Protein AF-A0A8S3TNC5-F1 (afdb_monomer_lite)

Secondary structure (DSSP, 8-state):
-----HHHHHHHHHHHHHTT-SS-HHHHHHHHHHHTT-HHHHHTT--TT--HHHHHHHHHHHHHHHHHHHHHHHHHT-GGGHHHHHH--SSS--HHHHSS--HHHHHHHHHHHTT-S-SHHHHHHHTT--GGG-B-SSSTTS-SB--HHHHH-

pLDDT: mean 89.52, std 7.98, range [40.09, 96.81]

Structure (mmCIF, N/CA/C/O backbone):
data_AF-A0A8S3TNC5-F1
#
_entry.id   AF-A0A8S3TNC5-F1
#
loop_
_atom_site.group_PDB
_atom_site.id
_atom_site.type_symbol
_atom_site.label_atom_id
_atom_site.label_alt_id
_atom_site.label_comp_id
_atom_site.label_asym_id
_atom_site.label_entity_id
_atom_site.label_seq_id
_atom_site.pdbx_PDB_ins_code
_atom_site.Cartn_x
_atom_site.Cartn_y
_atom_site.Cartn_z
_atom_site.occupancy
_atom_site.B_iso_or_equiv
_atom_site.auth_seq_id
_atom_site.auth_comp_id
_atom_site.auth_asym_id
_atom_site.auth_atom_id
_atom_site.pdbx_PDB_model_num
ATOM 1 N N . MET A 1 1 ? -32.247 2.775 41.473 1.00 40.09 1 MET A N 1
ATOM 2 C CA . MET A 1 1 ? -31.852 2.310 40.122 1.00 40.09 1 MET A CA 1
ATOM 3 C C . MET A 1 1 ? -30.661 3.139 39.664 1.00 40.09 1 MET A C 1
ATOM 5 O O . MET A 1 1 ? -30.829 4.325 39.411 1.00 40.09 1 MET A O 1
ATOM 9 N N . HIS A 1 2 ? -29.451 2.575 39.639 1.00 49.94 2 HIS A N 1
ATOM 10 C CA . HIS A 1 2 ? -28.286 3.307 39.138 1.00 49.94 2 HIS A CA 1
ATOM 11 C C . HIS A 1 2 ? -28.411 3.464 37.625 1.00 49.94 2 HIS A C 1
ATOM 13 O O . HIS A 1 2 ? -28.318 2.495 36.876 1.00 49.94 2 HIS A O 1
ATOM 19 N N . VAL A 1 3 ? -28.653 4.692 37.177 1.00 60.94 3 VAL A N 1
ATOM 20 C CA . VAL A 1 3 ? -28.715 4.996 35.753 1.00 60.94 3 VAL A CA 1
ATOM 21 C C . VAL A 1 3 ? -27.300 4.839 35.187 1.00 60.94 3 VAL A C 1
ATOM 23 O O . VAL A 1 3 ? -26.388 5.556 35.594 1.00 60.94 3 VAL A O 1
ATOM 26 N N . GLY A 1 4 ? -27.096 3.870 34.287 1.00 72.44 4 GLY A N 1
ATOM 27 C CA . GLY A 1 4 ? -25.779 3.573 33.711 1.00 72.44 4 GLY A CA 1
ATOM 28 C C . GLY A 1 4 ? -25.126 4.805 33.074 1.00 72.44 4 GLY A C 1
ATOM 29 O O . GLY A 1 4 ? -25.812 5.756 32.693 1.00 72.44 4 GLY A O 1
ATOM 30 N N . ARG A 1 5 ? -23.796 4.824 32.947 1.00 85.56 5 ARG A N 1
ATOM 31 C CA . ARG A 1 5 ? -23.083 5.953 32.320 1.00 85.56 5 ARG A CA 1
ATOM 32 C C . ARG A 1 5 ? -23.583 6.184 30.888 1.00 85.56 5 ARG A C 1
ATOM 34 O O . ARG A 1 5 ? -23.906 5.225 30.188 1.00 85.56 5 ARG A O 1
ATOM 41 N N . ILE A 1 6 ? -23.615 7.445 30.453 1.00 87.88 6 ILE A N 1
ATOM 42 C CA . ILE A 1 6 ? -24.093 7.849 29.117 1.00 87.88 6 ILE A CA 1
ATOM 43 C C . ILE A 1 6 ? -23.457 7.018 27.982 1.00 87.88 6 ILE A C 1
ATOM 45 O O . ILE A 1 6 ? -24.218 6.517 27.158 1.00 87.88 6 ILE A O 1
ATOM 49 N N . PRO A 1 7 ? -22.130 6.758 27.959 1.00 84.50 7 PRO A N 1
ATOM 50 C CA . PRO A 1 7 ? -21.521 5.958 26.893 1.00 84.50 7 PRO A CA 1
ATOM 51 C C . PRO A 1 7 ? -22.094 4.543 26.773 1.00 84.50 7 PRO A C 1
ATOM 53 O O . PRO A 1 7 ? -22.317 4.067 25.667 1.00 84.50 7 PRO A O 1
ATOM 56 N N . ASN A 1 8 ? -22.399 3.888 27.900 1.00 83.56 8 ASN A N 1
ATOM 57 C CA . ASN A 1 8 ? -22.997 2.554 27.872 1.00 83.56 8 ASN A CA 1
ATOM 58 C C . ASN A 1 8 ? -24.427 2.605 27.314 1.00 83.56 8 ASN A C 1
ATOM 60 O O . ASN A 1 8 ? -24.821 1.744 26.542 1.00 83.56 8 ASN A O 1
ATOM 64 N N . ARG A 1 9 ? -25.203 3.647 27.640 1.00 88.44 9 ARG A N 1
ATOM 65 C CA . ARG A 1 9 ? -26.552 3.814 27.073 1.00 88.44 9 ARG A CA 1
ATOM 66 C C . ARG A 1 9 ? -26.519 4.038 25.566 1.00 88.44 9 ARG A C 1
ATOM 68 O O . ARG A 1 9 ? -27.331 3.449 24.867 1.00 88.44 9 ARG A O 1
ATOM 75 N N . ILE A 1 10 ? -25.577 4.849 25.082 1.00 90.31 10 ILE A N 1
ATOM 76 C CA . ILE A 1 10 ? -25.382 5.075 23.644 1.00 90.31 10 ILE A CA 1
ATOM 77 C C . ILE A 1 10 ? -24.990 3.765 22.953 1.00 90.31 10 ILE A C 1
ATOM 79 O O . ILE A 1 10 ? -25.580 3.434 21.933 1.00 90.31 10 ILE A O 1
ATOM 83 N N . PHE A 1 11 ? -24.065 2.992 23.534 1.00 88.06 11 PHE A N 1
ATOM 84 C CA . PHE A 1 11 ? -23.671 1.683 23.005 1.00 88.06 11 PHE A CA 1
ATOM 85 C C . PHE A 1 11 ? -24.863 0.720 22.895 1.00 88.06 11 PHE A C 1
ATOM 87 O O . PHE A 1 11 ? -25.075 0.124 21.844 1.00 88.06 11 PHE A O 1
ATOM 94 N N . GLN A 1 12 ? -25.671 0.598 23.954 1.00 89.31 12 GLN A N 1
ATOM 95 C CA . GLN A 1 12 ? -26.851 -0.275 23.945 1.00 89.31 12 GLN A CA 1
ATOM 96 C C . GLN A 1 12 ? -27.922 0.211 22.958 1.00 89.31 12 GLN A C 1
ATOM 98 O O . GLN A 1 12 ? -28.535 -0.598 22.273 1.00 89.31 12 GLN A O 1
ATOM 103 N N . TRP A 1 13 ? -28.133 1.525 22.851 1.00 92.25 13 TRP A N 1
ATOM 104 C CA . TRP A 1 13 ? -29.059 2.103 21.876 1.00 92.25 13 TRP A CA 1
ATOM 105 C C . TRP A 1 13 ? -28.612 1.861 20.428 1.00 92.25 13 TRP A C 1
ATOM 107 O O . TRP A 1 13 ? -29.420 1.475 19.591 1.00 92.25 13 TRP A O 1
ATOM 117 N N . ASP A 1 14 ? -27.327 2.026 20.121 1.00 93.56 14 ASP A N 1
ATOM 118 C CA . ASP A 1 14 ? -26.821 1.758 18.772 1.00 93.56 14 ASP A CA 1
ATOM 119 C C . ASP A 1 14 ? -26.811 0.250 18.445 1.00 93.56 14 ASP A C 1
ATOM 121 O O . ASP A 1 14 ? -27.045 -0.150 17.302 1.00 93.56 14 ASP A O 1
ATOM 125 N N . SER A 1 15 ? -26.646 -0.602 19.466 1.00 92.06 15 SER A N 1
ATOM 126 C CA . SER A 1 15 ? -26.842 -2.052 19.361 1.00 92.06 15 SER A CA 1
ATOM 127 C C . SER A 1 15 ? -28.271 -2.406 18.940 1.00 92.06 15 SER A C 1
ATOM 129 O O . SER A 1 15 ? -28.450 -3.175 17.998 1.00 92.06 15 SER A O 1
ATOM 131 N N . THR A 1 16 ? -29.305 -1.805 19.540 1.00 93.69 16 THR A N 1
ATOM 132 C CA . THR A 1 16 ? -30.694 -2.079 19.118 1.00 93.69 16 THR A CA 1
ATOM 133 C C . THR A 1 16 ? -30.9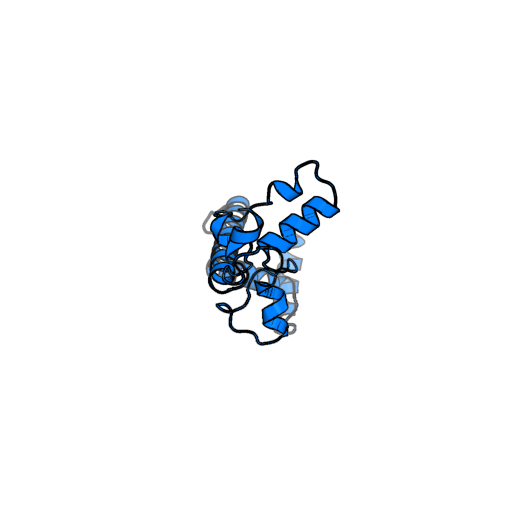93 -1.537 17.719 1.00 93.69 16 THR A C 1
ATOM 135 O O . THR A 1 16 ? -31.713 -2.168 16.948 1.00 93.69 16 THR A O 1
ATOM 138 N N . LEU A 1 17 ? -30.387 -0.411 17.321 1.00 93.94 17 LEU A N 1
ATOM 139 C CA . LEU A 1 17 ? -30.475 0.084 15.941 1.00 93.94 17 LEU A CA 1
ATOM 140 C C . LEU A 1 17 ? -29.862 -0.888 14.923 1.00 93.94 17 LEU A C 1
ATOM 142 O O . LEU A 1 17 ? -30.327 -0.951 13.780 1.00 93.94 17 LEU A O 1
ATO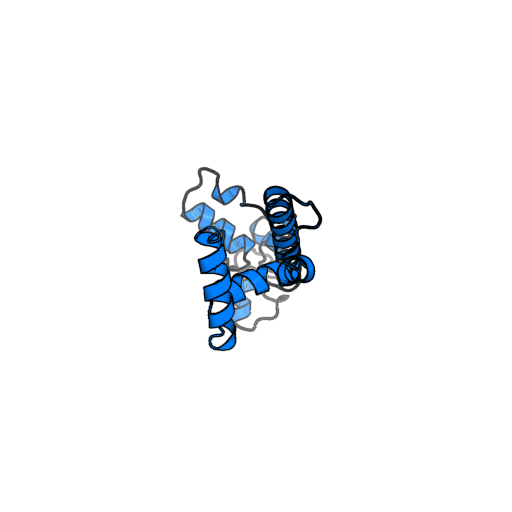M 146 N N . SER A 1 18 ? -28.842 -1.647 15.330 1.00 92.69 18 SER A N 1
ATOM 147 C CA . SER A 1 18 ? -28.116 -2.586 14.470 1.00 92.69 18 SER A CA 1
ATOM 148 C C . SER A 1 18 ? -28.976 -3.750 13.957 1.00 92.69 18 SER A C 1
ATOM 150 O O . SER A 1 18 ? -28.682 -4.302 12.896 1.00 92.69 18 SER A O 1
ATOM 152 N N . GLU A 1 19 ? -30.079 -4.070 14.647 1.00 92.25 19 GLU A N 1
ATOM 153 C CA . GLU A 1 19 ? -31.063 -5.077 14.222 1.00 92.25 19 GLU A CA 1
ATOM 154 C C . GLU A 1 19 ? -31.815 -4.645 12.956 1.00 92.25 19 GLU A C 1
ATOM 156 O O . GLU A 1 19 ? -32.181 -5.469 12.117 1.00 92.25 19 GLU A O 1
ATOM 161 N N . LYS A 1 20 ? -32.027 -3.332 12.798 1.00 93.75 20 LYS A N 1
ATOM 162 C CA . LYS A 1 20 ? -32.756 -2.745 11.668 1.00 93.75 20 LYS A CA 1
ATOM 163 C C . LYS A 1 20 ? -31.826 -2.221 10.577 1.00 93.75 20 LYS A C 1
ATOM 165 O O . LYS A 1 20 ? -32.178 -2.256 9.397 1.00 93.75 20 LYS A O 1
ATOM 170 N N . TYR A 1 21 ? -30.651 -1.720 10.951 1.00 94.38 21 TYR A N 1
ATOM 171 C CA . TYR A 1 21 ? -29.726 -1.061 10.035 1.00 94.38 21 TYR A CA 1
ATOM 172 C C . TYR A 1 21 ? -28.365 -1.754 10.021 1.00 94.38 21 TYR A C 1
ATOM 174 O O . TYR A 1 21 ? -27.712 -1.921 11.043 1.00 94.38 21 TYR A O 1
ATOM 182 N N . LYS A 1 22 ? -27.876 -2.086 8.821 1.00 88.62 22 LYS A N 1
ATOM 183 C CA . LYS A 1 22 ? -26.546 -2.701 8.660 1.00 88.62 22 LYS A CA 1
ATOM 184 C C . LYS A 1 22 ? -25.395 -1.735 8.953 1.00 88.62 22 LYS A C 1
ATOM 186 O O . LYS A 1 22 ? -24.351 -2.161 9.429 1.00 88.62 22 LYS A O 1
ATOM 191 N N . LYS A 1 23 ? -25.572 -0.447 8.645 1.00 92.44 23 LYS A N 1
ATOM 192 C CA . LYS A 1 23 ? -24.559 0.597 8.853 1.00 92.44 23 LYS A CA 1
ATOM 193 C C . LYS A 1 23 ? -24.812 1.301 10.182 1.00 92.44 23 LYS A C 1
ATOM 195 O O . LYS A 1 23 ? -25.467 2.338 10.210 1.00 92.44 23 LYS A O 1
ATOM 200 N N . THR A 1 24 ? -24.325 0.705 11.261 1.00 94.62 24 THR A N 1
ATOM 201 C CA . THR A 1 24 ? -24.309 1.305 12.600 1.00 94.62 24 THR A CA 1
ATOM 202 C C . THR A 1 24 ? -22.905 1.216 13.169 1.00 94.62 24 THR A C 1
ATOM 204 O O . THR A 1 24 ? -22.110 0.371 12.746 1.00 94.62 24 THR A O 1
ATOM 207 N N . TRP A 1 25 ? -22.604 2.068 14.143 1.00 92.75 25 TRP A N 1
ATOM 208 C CA . TRP A 1 25 ? -21.303 2.053 14.799 1.00 92.75 25 TRP A CA 1
ATOM 209 C C . TRP A 1 25 ? -21.063 0.727 15.542 1.00 92.75 25 TRP A C 1
ATOM 211 O O . TRP A 1 25 ? -19.961 0.185 15.511 1.00 92.75 25 TRP A O 1
ATOM 221 N N . TYR A 1 26 ? -22.108 0.138 16.123 1.00 92.44 26 TYR A N 1
ATOM 222 C CA . TYR A 1 26 ? -22.092 -1.172 16.760 1.00 92.44 26 TYR A CA 1
ATOM 223 C C . TYR A 1 26 ? -21.708 -2.276 15.771 1.00 92.44 26 TYR A C 1
ATOM 225 O O . TYR A 1 26 ? -20.824 -3.076 16.070 1.00 92.44 26 TYR A O 1
ATOM 233 N N . ASN A 1 27 ? -22.314 -2.306 14.578 1.00 93.00 27 ASN A N 1
ATOM 234 C CA . ASN A 1 27 ? -21.976 -3.294 13.549 1.00 93.00 27 ASN A CA 1
ATOM 235 C C . ASN A 1 27 ? -20.551 -3.099 13.012 1.00 93.00 27 ASN A C 1
ATOM 237 O O . ASN A 1 27 ? -19.851 -4.081 12.753 1.00 93.00 27 ASN A O 1
ATOM 241 N N . GLU A 1 28 ? -20.089 -1.853 12.881 1.00 92.88 28 GLU A N 1
ATOM 242 C CA . GLU A 1 28 ? -18.701 -1.556 12.517 1.00 92.88 28 GLU A CA 1
ATOM 243 C C . GLU A 1 28 ? -17.720 -2.062 13.580 1.00 92.88 28 GLU A C 1
ATOM 245 O O . GLU A 1 28 ? -16.763 -2.766 13.248 1.00 92.88 28 GLU A O 1
ATOM 250 N N . LEU A 1 29 ? -17.987 -1.777 14.856 1.00 90.31 29 LEU A N 1
ATOM 251 C CA . LEU A 1 29 ? -17.170 -2.238 15.974 1.00 90.31 29 LEU A CA 1
ATOM 252 C C . LEU A 1 29 ? -17.178 -3.767 16.092 1.00 90.31 29 LEU A C 1
ATOM 254 O O . LEU A 1 29 ? -16.117 -4.368 16.256 1.00 90.31 29 LEU A O 1
ATOM 258 N N . LYS A 1 30 ? -18.343 -4.407 15.941 1.00 92.00 30 LYS A N 1
ATOM 259 C CA . LYS A 1 30 ? -18.488 -5.869 15.933 1.00 92.00 30 LYS A CA 1
ATOM 260 C C . LYS A 1 30 ? -17.643 -6.508 14.831 1.00 92.00 30 LYS A C 1
ATOM 262 O O . LYS A 1 30 ? -16.918 -7.457 15.103 1.00 92.00 30 LYS A O 1
ATOM 267 N N . SER A 1 31 ? -17.661 -5.941 13.624 1.00 92.69 31 SER 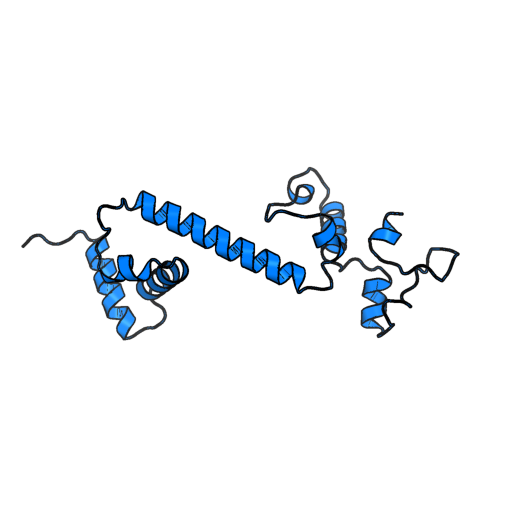A N 1
ATOM 268 C CA . SER A 1 31 ? -16.821 -6.373 12.495 1.00 92.69 31 SER A CA 1
ATOM 269 C C . SER A 1 31 ? -15.323 -6.215 12.782 1.00 92.69 31 SER A C 1
ATOM 271 O O . SER A 1 31 ? -14.529 -7.080 12.415 1.00 92.69 31 SER A O 1
ATOM 273 N N . VAL A 1 32 ? -14.903 -5.141 13.462 1.00 91.62 32 VAL A N 1
ATOM 274 C CA . VAL A 1 32 ? -13.503 -4.991 13.898 1.00 91.62 32 VAL A CA 1
ATOM 275 C C . VAL A 1 32 ? -13.132 -6.073 14.914 1.00 91.62 32 VAL A C 1
ATOM 277 O O . VAL A 1 32 ? -12.103 -6.722 14.747 1.00 91.62 32 VAL A O 1
ATOM 280 N N . MET A 1 33 ? -13.972 -6.314 15.922 1.00 91.50 33 MET A N 1
ATOM 281 C CA . MET A 1 33 ? -13.726 -7.350 16.933 1.00 91.50 33 MET A CA 1
ATOM 282 C C . MET A 1 33 ? -13.691 -8.753 16.325 1.00 91.50 33 MET A C 1
ATOM 284 O O . MET A 1 33 ? -12.821 -9.545 16.673 1.00 91.50 33 MET A O 1
ATOM 288 N N . GLU A 1 34 ? -14.573 -9.049 15.373 1.00 93.44 34 GLU A N 1
ATOM 289 C CA . GLU A 1 34 ? -14.571 -10.298 14.609 1.00 93.44 34 GLU A CA 1
ATOM 290 C C . GLU A 1 34 ? -13.273 -10.470 13.811 1.00 93.44 34 GLU A C 1
ATOM 292 O O . GLU A 1 34 ? -12.625 -11.513 13.895 1.00 93.44 34 GLU A O 1
ATOM 297 N N . LYS A 1 35 ? -12.810 -9.418 13.122 1.00 91.94 35 LYS A N 1
ATOM 298 C CA . LYS A 1 35 ? -11.505 -9.422 12.440 1.00 91.94 35 LYS A CA 1
ATOM 299 C C . LYS A 1 35 ? -10.334 -9.620 13.396 1.00 91.94 35 LYS A C 1
ATOM 301 O O . LYS A 1 35 ? -9.294 -10.093 12.949 1.00 91.94 35 LYS A O 1
ATOM 306 N N . CYS A 1 36 ? -10.480 -9.285 14.670 1.00 93.12 36 CYS A N 1
ATOM 307 C CA . CYS A 1 36 ? -9.473 -9.515 15.700 1.00 93.12 36 CYS A CA 1
ATOM 308 C C . CYS A 1 36 ? -9.660 -10.842 16.452 1.00 93.12 36 CYS A C 1
ATOM 310 O O . CYS A 1 36 ? -8.927 -11.072 17.400 1.00 93.12 36 CYS A O 1
ATOM 312 N N . GLU A 1 37 ? -10.617 -11.701 16.080 1.00 91.12 37 GLU A N 1
ATOM 313 C CA . GLU A 1 37 ? -10.932 -12.939 16.825 1.00 91.12 37 GLU A CA 1
ATOM 314 C C . GLU A 1 37 ? -11.370 -12.671 18.284 1.00 91.12 37 GLU A C 1
ATOM 316 O O . GLU A 1 37 ? -11.261 -13.518 19.164 1.00 91.12 37 GLU A O 1
ATOM 321 N N . LEU A 1 38 ? -11.921 -11.478 18.541 1.00 90.69 38 LEU A N 1
ATOM 322 C CA . LEU A 1 38 ? -12.399 -11.009 19.849 1.00 90.69 38 LEU A CA 1
ATOM 323 C C . LEU A 1 38 ? -13.930 -10.944 19.930 1.00 90.69 38 LEU A C 1
ATOM 325 O O . LEU A 1 38 ? -14.478 -10.304 20.830 1.00 90.69 38 LEU A O 1
ATOM 329 N N . LEU A 1 39 ? -14.638 -11.589 18.999 1.00 90.44 39 LEU A N 1
ATOM 330 C CA . LEU A 1 39 ? -16.101 -11.542 18.942 1.00 90.44 39 LEU A CA 1
ATOM 331 C C . LEU A 1 39 ? -16.750 -12.105 20.217 1.00 90.44 39 LEU A C 1
ATOM 333 O O . LEU A 1 39 ? -17.726 -11.542 20.703 1.00 90.44 39 LEU A O 1
ATOM 337 N N . GLU A 1 40 ? -16.173 -13.156 20.801 1.00 88.25 40 GLU A N 1
ATOM 338 C CA . GLU A 1 40 ? -16.648 -13.733 22.065 1.00 88.25 40 GLU A CA 1
ATOM 339 C C . GLU A 1 40 ? -16.542 -12.744 23.232 1.00 88.25 40 GLU A C 1
ATOM 341 O O . GLU A 1 40 ? -17.482 -12.591 24.012 1.00 88.25 40 GLU A O 1
ATOM 346 N N . LEU A 1 41 ? -15.430 -12.008 23.337 1.00 85.75 41 LEU A N 1
ATOM 347 C CA . LEU A 1 41 ? -15.276 -10.965 24.359 1.00 85.75 41 LEU A CA 1
ATOM 348 C C . LEU A 1 41 ? -16.279 -9.824 24.152 1.00 85.75 41 LEU A C 1
ATOM 350 O O . LEU A 1 41 ? -16.803 -9.276 25.121 1.00 85.75 41 LEU A O 1
ATOM 354 N N . PHE A 1 42 ? -16.558 -9.482 22.892 1.00 86.88 42 PHE A N 1
ATOM 355 C CA . PHE A 1 42 ? -17.527 -8.454 22.530 1.00 86.88 42 PHE A CA 1
ATOM 356 C C . PHE A 1 42 ? -18.967 -8.864 22.874 1.00 86.88 42 PHE A C 1
ATOM 358 O O . PHE A 1 42 ? -19.686 -8.094 23.506 1.00 86.88 42 PHE A O 1
ATOM 365 N N . ASN A 1 43 ? -19.380 -10.083 22.517 1.00 85.50 43 ASN A N 1
ATOM 366 C CA . ASN A 1 43 ? -20.741 -10.575 22.749 1.00 85.50 43 ASN A CA 1
ATOM 367 C C . ASN A 1 43 ? -21.041 -10.783 24.238 1.00 85.50 43 ASN A C 1
ATOM 369 O O . ASN A 1 43 ? -22.136 -10.465 24.698 1.00 85.50 43 ASN A O 1
ATOM 373 N N . ASN A 1 44 ? -20.066 -11.282 25.001 1.00 80.94 44 ASN A N 1
ATOM 374 C CA . ASN A 1 44 ? -20.262 -11.592 26.415 1.00 80.94 44 ASN A CA 1
ATOM 375 C C . ASN A 1 44 ? -20.237 -10.347 27.319 1.00 80.94 44 ASN A C 1
ATOM 377 O O . ASN A 1 44 ? -20.464 -10.474 28.521 1.00 80.94 44 ASN A O 1
ATOM 381 N N . ASN A 1 45 ? -19.965 -9.148 26.772 1.00 70.50 45 ASN A N 1
ATOM 382 C CA . ASN A 1 45 ? -19.812 -7.887 27.520 1.00 70.50 45 ASN A CA 1
ATOM 383 C C . ASN A 1 45 ? -18.910 -8.025 28.764 1.00 70.50 45 ASN A C 1
ATOM 385 O O . ASN A 1 45 ? -19.053 -7.298 29.751 1.00 70.50 45 ASN A O 1
ATOM 389 N N . TYR A 1 46 ? -17.979 -8.975 28.724 1.00 67.19 46 TYR A N 1
ATOM 390 C CA . TYR A 1 46 ? -17.186 -9.387 29.864 1.00 67.19 46 TYR A CA 1
ATOM 391 C C . TYR A 1 46 ? -15.733 -9.423 29.431 1.00 67.19 46 TYR A C 1
ATOM 393 O O . TYR A 1 46 ? -15.327 -10.210 28.579 1.00 67.19 46 TYR A O 1
ATOM 401 N N . THR A 1 47 ? -14.931 -8.537 30.017 1.00 67.50 47 THR A N 1
ATOM 402 C CA . THR A 1 47 ? -13.521 -8.423 29.652 1.00 67.50 47 THR A CA 1
ATOM 403 C C . THR A 1 47 ? -12.676 -9.569 30.206 1.00 67.50 47 THR A C 1
ATOM 405 O O . THR A 1 47 ? -11.472 -9.556 29.991 1.00 67.50 47 THR A O 1
ATOM 408 N N . ASN A 1 48 ? -13.245 -10.549 30.929 1.00 69.50 48 ASN A N 1
ATOM 409 C CA . ASN A 1 48 ? -12.489 -11.601 31.628 1.00 69.50 48 ASN A CA 1
ATOM 410 C C . ASN A 1 48 ? -11.379 -11.032 32.542 1.00 69.50 48 ASN A C 1
ATOM 412 O O . ASN A 1 48 ? -10.319 -11.629 32.698 1.00 69.50 48 ASN A O 1
ATOM 416 N N . GLY A 1 49 ? -11.580 -9.836 33.111 1.00 78.00 49 GLY A N 1
ATOM 417 C CA . GLY A 1 49 ? -10.557 -9.141 33.906 1.00 78.00 49 GLY A CA 1
ATOM 418 C C . GLY A 1 49 ? -9.473 -8.431 33.081 1.00 78.00 49 GLY A C 1
ATOM 419 O O . GLY A 1 49 ? -8.587 -7.795 33.650 1.00 78.00 49 GLY A O 1
ATOM 420 N N . LEU A 1 50 ? -9.549 -8.469 31.748 1.00 82.94 50 LEU A N 1
ATOM 421 C CA . LEU A 1 50 ? -8.659 -7.721 30.865 1.00 82.94 50 LEU A CA 1
ATOM 422 C C . LEU A 1 50 ? -8.993 -6.229 30.909 1.00 82.94 50 LEU A C 1
ATOM 424 O O . LEU A 1 50 ? -10.155 -5.812 30.949 1.00 82.94 50 LEU A O 1
ATOM 428 N N . SER A 1 51 ? -7.950 -5.403 30.865 1.00 87.69 51 SER A N 1
ATOM 429 C CA . SER A 1 51 ? -8.125 -3.958 30.752 1.00 87.69 51 SER A CA 1
ATOM 430 C C . SER A 1 51 ? -8.522 -3.564 29.327 1.00 87.69 51 SER A C 1
ATOM 432 O O . SER A 1 51 ? -8.074 -4.163 28.349 1.00 87.69 51 SER A O 1
ATOM 434 N N . VAL A 1 52 ? -9.293 -2.482 29.194 1.00 84.38 52 VAL A N 1
ATOM 435 C CA . VAL A 1 52 ? -9.624 -1.890 27.884 1.00 84.38 52 VAL A CA 1
ATOM 436 C C . VAL A 1 52 ? -8.355 -1.554 27.091 1.00 84.38 52 VAL A C 1
ATOM 438 O O . VAL A 1 52 ? -8.305 -1.771 25.884 1.00 84.38 52 VAL A O 1
ATOM 441 N N . LYS A 1 53 ? -7.300 -1.090 27.776 1.00 90.75 53 LYS A N 1
ATOM 442 C CA . LYS A 1 53 ? -5.995 -0.803 27.164 1.00 90.75 53 LYS A CA 1
ATOM 443 C C . LYS A 1 53 ? -5.357 -2.056 26.559 1.00 90.75 53 LYS A C 1
ATOM 445 O O . LYS A 1 53 ? -4.814 -1.988 25.464 1.00 90.75 53 LYS A O 1
ATOM 450 N N . PHE A 1 54 ? -5.435 -3.190 27.255 1.00 90.44 54 PHE A N 1
ATOM 451 C CA . PHE A 1 54 ? -4.929 -4.460 26.739 1.00 90.44 54 PHE A CA 1
ATOM 452 C C . PHE A 1 54 ? -5.687 -4.885 25.479 1.00 90.44 54 PHE A C 1
ATOM 454 O O . PHE A 1 54 ? -5.059 -5.180 24.468 1.00 90.44 54 PHE A O 1
ATOM 461 N N . ILE A 1 55 ? -7.023 -4.842 25.515 1.00 89.12 55 ILE A N 1
ATOM 462 C CA . ILE A 1 55 ? -7.874 -5.200 24.370 1.00 89.12 55 ILE A CA 1
ATOM 463 C C . ILE A 1 55 ? -7.561 -4.308 23.163 1.00 89.12 55 ILE A C 1
ATOM 465 O O . ILE A 1 55 ? -7.418 -4.813 22.051 1.00 89.12 55 ILE A O 1
ATOM 469 N N . ALA A 1 56 ? -7.402 -2.999 23.378 1.00 90.31 56 ALA A N 1
ATOM 470 C CA . ALA A 1 56 ? -7.054 -2.053 22.322 1.00 90.31 56 ALA A CA 1
ATOM 471 C C . ALA A 1 56 ? -5.681 -2.359 21.699 1.00 90.31 56 ALA A C 1
ATOM 473 O O . ALA A 1 56 ? -5.584 -2.496 20.482 1.00 90.31 56 ALA A O 1
ATOM 474 N N . ASN A 1 57 ? -4.645 -2.543 22.524 1.00 94.12 57 ASN A N 1
ATOM 475 C CA . ASN A 1 57 ? -3.295 -2.857 22.049 1.00 94.12 57 ASN A CA 1
ATOM 476 C C . ASN A 1 57 ? -3.241 -4.200 21.305 1.00 94.12 57 ASN A C 1
ATOM 478 O O . ASN A 1 57 ? -2.578 -4.320 20.278 1.00 94.12 57 ASN A O 1
ATOM 482 N N . TYR A 1 58 ? -3.941 -5.214 21.818 1.00 92.69 58 TYR A N 1
ATOM 483 C CA . TYR A 1 58 ? -4.002 -6.529 21.189 1.00 92.69 58 TYR A CA 1
ATOM 484 C C . TYR A 1 58 ? -4.746 -6.479 19.848 1.00 92.69 58 TYR A C 1
ATOM 486 O O . TYR A 1 58 ? -4.271 -7.028 18.856 1.00 92.69 58 TYR A O 1
ATOM 494 N N . SER A 1 59 ? -5.860 -5.742 19.788 1.00 92.69 59 SER A N 1
ATOM 495 C CA . SER A 1 59 ? -6.588 -5.496 18.537 1.00 92.69 59 SER A CA 1
ATOM 496 C C . SER A 1 59 ? -5.704 -4.795 17.507 1.00 92.69 59 SER A C 1
ATOM 498 O O . SER A 1 59 ? -5.668 -5.197 16.347 1.00 92.69 59 SER A O 1
ATOM 500 N N . GLU A 1 60 ? -4.956 -3.771 17.922 1.00 93.88 60 GLU A N 1
ATOM 501 C CA . GLU A 1 60 ? -4.024 -3.064 17.044 1.00 93.88 60 GLU A CA 1
ATOM 502 C C . GLU A 1 60 ? -2.946 -4.003 16.485 1.00 93.88 60 GLU A C 1
ATOM 504 O O . GLU A 1 60 ? -2.692 -3.990 15.279 1.00 93.88 60 GLU A O 1
ATOM 509 N N . LEU A 1 61 ? -2.347 -4.842 17.335 1.00 94.31 61 LEU A N 1
ATOM 510 C CA . LEU A 1 61 ? -1.345 -5.827 16.926 1.00 94.31 61 LEU A CA 1
ATOM 511 C C . LEU A 1 61 ? -1.894 -6.773 15.848 1.00 94.31 61 LEU A C 1
ATOM 513 O O . LEU A 1 61 ? -1.275 -6.927 14.794 1.00 94.31 61 LEU A O 1
ATOM 517 N N . LEU A 1 62 ? -3.069 -7.365 16.083 1.00 95.06 62 LEU A N 1
ATOM 518 C CA . LEU A 1 62 ? -3.686 -8.307 15.148 1.00 95.06 62 LEU A CA 1
ATOM 519 C C . LEU A 1 62 ? -4.079 -7.646 13.828 1.00 95.06 62 LEU A C 1
ATOM 521 O O . LEU A 1 62 ? -3.836 -8.211 12.761 1.00 95.06 62 LEU A O 1
ATOM 525 N N . LEU A 1 63 ? -4.646 -6.439 13.873 1.00 94.06 63 LEU A N 1
ATOM 526 C CA . LEU A 1 63 ? -4.974 -5.693 12.660 1.00 94.06 63 LEU A CA 1
ATOM 527 C C . LEU A 1 63 ? -3.712 -5.398 11.848 1.00 94.06 63 LEU A C 1
ATOM 529 O O . LEU A 1 63 ? -3.699 -5.642 10.641 1.00 94.06 63 LEU A O 1
ATOM 533 N N . ARG A 1 64 ? -2.634 -4.934 12.493 1.00 93.12 64 ARG A N 1
ATOM 534 C CA . ARG A 1 64 ? -1.346 -4.683 11.826 1.00 93.12 64 ARG A CA 1
ATOM 535 C C . ARG A 1 64 ? -0.793 -5.945 11.176 1.00 93.12 64 ARG A C 1
ATOM 537 O O . ARG A 1 64 ? -0.385 -5.882 10.019 1.00 93.12 64 ARG A O 1
ATOM 544 N N . GLN A 1 65 ? -0.830 -7.076 11.876 1.00 93.56 65 GLN A N 1
ATOM 545 C CA . GLN A 1 65 ? -0.373 -8.354 11.336 1.00 93.56 65 GLN A CA 1
ATOM 546 C C . GLN A 1 65 ? -1.202 -8.784 10.120 1.00 93.56 65 GLN A C 1
ATOM 548 O O . GLN A 1 65 ? -0.643 -9.033 9.056 1.00 93.56 65 GLN A O 1
ATOM 553 N N . LYS A 1 66 ? -2.537 -8.771 10.222 1.00 93.62 66 LYS A N 1
ATOM 554 C CA . LYS A 1 66 ? -3.424 -9.130 9.101 1.00 93.62 66 LYS A CA 1
ATOM 555 C C . LYS A 1 66 ? -3.219 -8.215 7.890 1.00 93.62 66 LYS A C 1
ATOM 557 O O . LYS A 1 66 ? -3.208 -8.687 6.753 1.00 93.62 66 LYS A O 1
ATOM 562 N N . HIS A 1 67 ? -3.022 -6.915 8.114 1.00 93.19 67 HIS A N 1
ATOM 563 C CA . HIS A 1 67 ? -2.688 -5.970 7.049 1.00 93.19 67 HIS A CA 1
ATOM 564 C C . HIS A 1 67 ? -1.332 -6.270 6.404 1.00 93.19 67 HIS A C 1
ATOM 566 O O . HIS A 1 67 ? -1.239 -6.257 5.176 1.00 93.19 67 HIS A O 1
ATOM 572 N N . HIS A 1 68 ? -0.310 -6.564 7.206 1.00 93.38 68 HIS A N 1
ATOM 573 C CA . HIS A 1 68 ? 1.019 -6.931 6.725 1.00 93.38 68 HIS A CA 1
ATOM 574 C C . HIS A 1 68 ? 0.981 -8.209 5.874 1.00 93.38 68 HIS A C 1
ATOM 576 O O . HIS A 1 68 ? 1.522 -8.240 4.768 1.00 93.38 68 HIS A O 1
ATOM 582 N N . ASP A 1 69 ? 0.287 -9.244 6.343 1.00 92.94 69 ASP A N 1
ATOM 583 C CA . ASP A 1 69 ? 0.179 -10.521 5.637 1.00 92.94 69 ASP A CA 1
ATOM 584 C C . ASP A 1 69 ? -0.572 -10.367 4.315 1.00 92.94 69 ASP A C 1
ATOM 586 O O . ASP A 1 69 ? -0.120 -10.854 3.274 1.00 92.94 69 ASP A O 1
ATOM 590 N N . LYS A 1 70 ? -1.673 -9.604 4.325 1.00 94.44 70 LYS A N 1
ATOM 591 C CA . LYS A 1 70 ? -2.393 -9.247 3.102 1.00 94.44 70 LYS A CA 1
ATOM 592 C C . LYS A 1 70 ? -1.498 -8.489 2.124 1.00 94.44 70 LYS A C 1
ATOM 594 O O . LYS A 1 70 ? -1.460 -8.834 0.947 1.00 94.44 70 LYS A O 1
ATOM 599 N N . TRP A 1 71 ? -0.781 -7.472 2.593 1.00 94.06 71 TRP A N 1
ATOM 600 C CA . TRP A 1 71 ? 0.130 -6.690 1.762 1.00 94.06 71 TRP A CA 1
ATOM 601 C C . TRP A 1 71 ? 1.201 -7.570 1.112 1.00 94.06 71 TRP A C 1
ATOM 603 O O . TRP A 1 71 ? 1.431 -7.479 -0.096 1.00 94.06 71 TRP A O 1
ATOM 613 N N . LYS A 1 72 ? 1.809 -8.473 1.887 1.00 92.50 72 LYS A N 1
ATOM 614 C CA . LYS A 1 72 ? 2.825 -9.405 1.393 1.00 92.50 72 LYS A CA 1
ATOM 615 C C . LYS A 1 72 ? 2.256 -10.318 0.309 1.00 92.50 72 LYS A C 1
ATOM 617 O O . LYS A 1 72 ? 2.884 -10.491 -0.735 1.00 92.50 72 LYS A O 1
ATOM 622 N N . LEU A 1 73 ? 1.053 -10.853 0.520 1.00 93.81 73 LEU A N 1
ATOM 623 C CA . LEU A 1 73 ? 0.352 -11.671 -0.468 1.00 93.81 73 LEU A CA 1
ATOM 624 C C . LEU A 1 73 ? 0.048 -10.881 -1.751 1.00 93.81 73 LEU A C 1
ATOM 626 O O . LEU A 1 73 ? 0.356 -11.347 -2.849 1.00 93.81 73 LEU A O 1
ATOM 630 N N . ASP A 1 74 ? -0.507 -9.675 -1.618 1.00 93.44 74 ASP A N 1
ATOM 631 C CA . ASP A 1 74 ? -0.865 -8.810 -2.747 1.00 93.44 74 ASP A CA 1
ATOM 632 C C . ASP A 1 74 ? 0.376 -8.470 -3.600 1.00 93.44 74 ASP A C 1
ATOM 634 O O . ASP A 1 74 ? 0.327 -8.508 -4.830 1.00 93.44 74 ASP A O 1
ATOM 638 N N . ILE A 1 75 ? 1.524 -8.216 -2.965 1.00 91.88 75 ILE A N 1
ATOM 639 C CA . ILE A 1 75 ? 2.798 -7.948 -3.648 1.00 91.88 75 ILE A CA 1
ATOM 640 C C . ILE A 1 75 ? 3.347 -9.165 -4.391 1.00 91.88 75 ILE A C 1
ATOM 642 O O . ILE A 1 75 ? 3.844 -9.038 -5.520 1.00 91.88 75 ILE A O 1
ATOM 646 N N . MET A 1 76 ? 3.301 -10.340 -3.765 1.00 90.69 76 MET A N 1
ATOM 647 C CA . MET A 1 76 ? 3.771 -11.581 -4.383 1.00 90.69 76 MET A CA 1
ATOM 648 C C . MET A 1 76 ? 2.936 -11.927 -5.617 1.00 90.69 76 MET A C 1
ATOM 650 O O . MET A 1 76 ? 3.489 -12.340 -6.636 1.00 90.69 76 MET A O 1
ATOM 654 N N . ASN A 1 77 ? 1.634 -11.647 -5.563 1.00 93.12 77 ASN A N 1
ATOM 655 C CA . ASN A 1 77 ? 0.692 -11.913 -6.645 1.00 93.12 77 ASN A CA 1
ATOM 656 C C . ASN A 1 77 ? 0.657 -10.834 -7.737 1.00 93.12 77 ASN A C 1
ATOM 658 O O . ASN A 1 77 ? -0.038 -11.015 -8.732 1.00 93.12 77 ASN A O 1
ATOM 662 N N . MET A 1 78 ? 1.396 -9.728 -7.594 1.00 91.75 78 MET A N 1
ATOM 663 C CA . MET A 1 78 ? 1.435 -8.641 -8.576 1.00 91.75 78 MET A CA 1
ATOM 664 C C . MET A 1 78 ? 2.711 -8.726 -9.438 1.00 91.75 78 MET A C 1
ATOM 666 O O . MET A 1 78 ? 3.787 -8.301 -9.000 1.00 91.75 78 MET A O 1
ATOM 670 N N . PRO A 1 79 ? 2.655 -9.203 -10.701 1.00 87.88 79 PRO A N 1
ATOM 671 C CA . PRO A 1 79 ? 3.859 -9.409 -11.517 1.00 87.88 79 PRO A CA 1
ATOM 672 C C . PRO A 1 79 ? 4.651 -8.124 -11.796 1.00 87.88 79 PRO A C 1
ATOM 674 O O . PRO A 1 79 ? 5.874 -8.159 -11.945 1.00 87.88 79 PRO A O 1
ATOM 677 N N . LYS A 1 80 ? 3.968 -6.971 -11.837 1.00 87.81 80 LYS A N 1
ATOM 678 C CA . LYS A 1 80 ? 4.593 -5.662 -12.077 1.00 87.81 80 LYS A CA 1
ATOM 679 C C . LYS A 1 80 ? 5.523 -5.210 -10.951 1.00 87.81 80 LYS A C 1
ATOM 681 O O . LYS A 1 80 ? 6.469 -4.483 -11.220 1.00 87.81 80 LYS A O 1
ATOM 686 N N . LEU A 1 81 ? 5.315 -5.688 -9.724 1.00 90.56 81 LEU A N 1
ATOM 687 C CA . LEU A 1 81 ? 6.086 -5.285 -8.543 1.00 90.56 81 LEU A CA 1
ATOM 688 C C . LEU A 1 81 ? 7.392 -6.074 -8.362 1.00 90.56 81 LEU A C 1
ATOM 690 O O . LEU A 1 81 ? 7.938 -6.115 -7.266 1.00 90.56 81 LEU A O 1
ATOM 694 N N . ARG A 1 82 ? 7.923 -6.697 -9.422 1.00 87.62 82 ARG A N 1
ATOM 695 C CA . ARG A 1 82 ? 9.191 -7.454 -9.391 1.00 87.62 82 ARG A CA 1
ATOM 696 C C . ARG A 1 82 ? 10.346 -6.656 -8.776 1.00 87.62 82 ARG A C 1
ATOM 698 O O . ARG A 1 82 ? 11.057 -7.184 -7.932 1.00 87.62 82 ARG A O 1
ATOM 705 N N . THR A 1 83 ? 10.480 -5.384 -9.147 1.00 88.81 83 THR A N 1
ATOM 706 C CA . THR A 1 83 ? 11.557 -4.509 -8.673 1.00 88.81 83 THR A CA 1
ATOM 707 C C . THR A 1 83 ? 11.312 -4.094 -7.235 1.00 88.81 83 THR A C 1
ATOM 709 O O . THR A 1 83 ? 12.217 -4.192 -6.416 1.00 88.81 83 THR A O 1
ATOM 712 N N . PHE A 1 84 ? 10.072 -3.723 -6.897 1.00 90.81 84 PHE A N 1
ATOM 713 C CA . PHE A 1 84 ? 9.681 -3.463 -5.513 1.00 90.81 84 PHE A CA 1
ATOM 714 C C . PHE A 1 84 ? 10.019 -4.649 -4.596 1.00 90.81 84 PHE A C 1
ATOM 716 O O . PHE A 1 84 ? 10.643 -4.445 -3.564 1.00 90.81 84 PHE A O 1
ATOM 723 N N . ARG A 1 85 ? 9.691 -5.886 -4.996 1.00 89.94 85 ARG A N 1
ATOM 724 C CA . ARG A 1 85 ? 9.987 -7.107 -4.223 1.00 89.94 85 ARG A CA 1
ATOM 725 C C . ARG A 1 85 ? 11.472 -7.369 -4.009 1.00 89.94 85 ARG A C 1
ATOM 727 O O . ARG A 1 85 ? 11.836 -7.961 -3.004 1.00 89.94 85 ARG A O 1
ATOM 734 N N . CYS A 1 86 ? 12.313 -7.002 -4.972 1.00 85.62 86 CYS A N 1
ATOM 735 C CA . CYS A 1 86 ? 13.758 -7.166 -4.831 1.00 85.62 86 CYS A CA 1
ATOM 736 C C . CYS A 1 86 ? 14.372 -6.133 -3.880 1.00 85.62 86 CYS A C 1
ATOM 738 O O . CYS A 1 86 ? 15.431 -6.398 -3.323 1.00 85.62 86 CYS A O 1
ATOM 740 N N . LEU A 1 87 ? 13.741 -4.966 -3.734 1.00 84.00 87 LEU A N 1
ATOM 741 C CA . LEU A 1 87 ? 14.258 -3.863 -2.928 1.00 84.00 87 LEU A CA 1
ATOM 742 C C . LEU A 1 87 ? 13.678 -3.839 -1.510 1.00 84.00 87 LEU A C 1
ATOM 744 O O . LEU A 1 87 ? 14.367 -3.409 -0.595 1.00 84.00 87 LEU A O 1
ATOM 748 N N . GLU A 1 88 ? 12.434 -4.286 -1.323 1.00 78.62 88 GLU A N 1
ATOM 749 C CA . GLU A 1 88 ? 11.714 -4.146 -0.054 1.00 78.62 88 GLU A CA 1
ATOM 750 C C . GLU A 1 88 ? 11.367 -5.471 0.585 1.00 78.62 88 GLU A C 1
ATOM 752 O O . GLU A 1 88 ? 10.790 -6.365 -0.037 1.00 78.62 88 GLU A O 1
ATOM 757 N N . THR A 1 89 ? 11.630 -5.528 1.884 1.00 71.62 89 THR A N 1
ATOM 758 C CA . THR A 1 89 ? 11.321 -6.669 2.741 1.00 71.62 89 THR A CA 1
ATOM 759 C C . THR A 1 89 ? 10.258 -6.349 3.793 1.00 71.62 89 THR A C 1
ATOM 761 O O . THR A 1 89 ? 9.594 -7.276 4.256 1.00 71.62 89 THR A O 1
ATOM 764 N N . ASN A 1 90 ? 10.034 -5.065 4.114 1.00 83.94 90 ASN A N 1
ATOM 765 C CA . ASN A 1 90 ? 9.200 -4.628 5.240 1.00 83.94 90 ASN A CA 1
ATOM 766 C C . ASN A 1 90 ? 8.056 -3.691 4.811 1.00 83.94 90 ASN A C 1
ATOM 768 O O . ASN A 1 90 ? 8.199 -2.875 3.897 1.00 83.94 90 ASN A O 1
ATOM 772 N N . PHE A 1 91 ? 6.917 -3.777 5.506 1.00 88.00 91 PHE A N 1
ATOM 773 C CA . PHE A 1 91 ? 5.775 -2.876 5.313 1.00 88.00 91 PHE A CA 1
ATOM 774 C C . PHE A 1 91 ? 5.987 -1.546 6.047 1.00 88.00 91 PHE A C 1
ATOM 776 O O . PHE A 1 91 ? 5.445 -1.315 7.128 1.00 88.00 91 PHE A O 1
ATOM 783 N N . GLU A 1 92 ? 6.795 -0.667 5.462 1.00 88.19 92 GLU A N 1
ATOM 784 C CA . GLU A 1 92 ? 7.172 0.605 6.080 1.00 88.19 92 GLU A CA 1
ATOM 785 C C . GLU A 1 92 ? 7.158 1.769 5.086 1.00 88.19 92 GLU A C 1
ATOM 787 O O . GLU A 1 92 ? 7.223 1.598 3.860 1.00 88.19 92 GLU A O 1
ATOM 792 N N . THR A 1 93 ? 7.092 2.986 5.633 1.00 89.69 93 THR A N 1
ATOM 793 C CA . THR A 1 93 ? 7.271 4.207 4.848 1.00 89.69 93 THR A CA 1
ATOM 794 C C . THR A 1 93 ? 8.662 4.212 4.233 1.00 89.69 93 THR A C 1
ATOM 796 O O . THR A 1 93 ? 9.678 4.178 4.918 1.00 89.69 93 THR A O 1
ATOM 799 N N . GLN A 1 94 ? 8.695 4.294 2.911 1.00 89.06 94 GLN A N 1
ATOM 800 C CA . GLN A 1 94 ? 9.915 4.157 2.131 1.00 89.06 94 GLN A CA 1
ATOM 801 C C . GLN A 1 94 ? 10.831 5.373 2.301 1.00 89.06 94 GLN A C 1
ATOM 803 O O . GLN A 1 94 ? 10.367 6.513 2.242 1.00 89.06 94 GLN A O 1
ATOM 808 N N . GLN A 1 95 ? 12.142 5.145 2.416 1.00 89.50 95 GLN A N 1
ATOM 809 C CA . GLN A 1 95 ? 13.125 6.205 2.678 1.00 89.50 95 GLN A CA 1
ATOM 810 C C . GLN A 1 95 ? 13.082 7.334 1.636 1.00 89.50 95 GLN A C 1
ATOM 812 O O . GLN A 1 95 ? 13.157 8.507 1.989 1.00 89.50 95 GLN A O 1
ATOM 817 N N . TYR A 1 96 ? 12.865 7.007 0.356 1.00 90.00 96 TYR A N 1
ATOM 818 C CA . 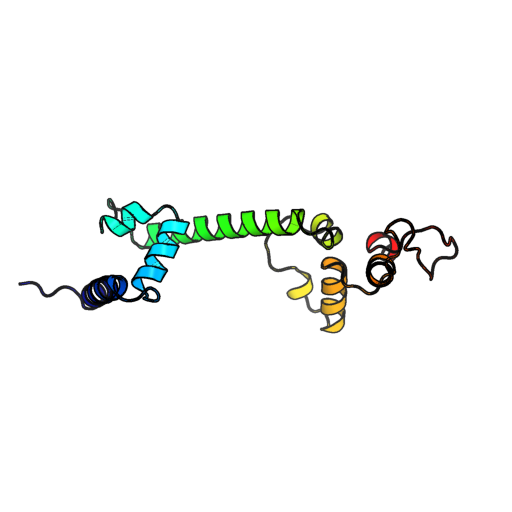TYR A 1 96 ? 12.785 8.015 -0.708 1.00 90.00 96 TYR A CA 1
ATOM 819 C C . TYR A 1 96 ? 11.622 9.011 -0.524 1.00 90.00 96 TYR A C 1
ATOM 821 O O . TYR A 1 96 ? 11.631 10.094 -1.108 1.00 90.00 96 TYR A O 1
ATOM 829 N N . ILE A 1 97 ? 10.613 8.665 0.283 1.00 89.81 97 ILE A N 1
ATOM 830 C CA . ILE A 1 97 ? 9.483 9.541 0.610 1.00 89.81 97 ILE A CA 1
ATOM 831 C C . ILE A 1 97 ? 9.888 10.560 1.680 1.00 89.81 97 ILE A C 1
ATOM 833 O O . ILE A 1 97 ? 9.493 11.720 1.583 1.00 89.81 97 ILE A O 1
ATOM 837 N N . THR A 1 98 ? 10.675 10.142 2.674 1.00 92.69 98 THR A N 1
ATOM 838 C CA . THR A 1 98 ? 11.048 10.960 3.840 1.00 92.69 98 THR A CA 1
ATOM 839 C C . THR A 1 98 ? 12.342 11.748 3.643 1.00 92.69 98 THR A C 1
ATOM 841 O O . THR A 1 98 ? 12.552 12.758 4.309 1.00 92.69 98 THR A O 1
ATOM 844 N N . THR A 1 99 ? 13.206 11.336 2.714 1.00 92.94 99 THR A N 1
ATOM 845 C CA . THR A 1 99 ? 14.434 12.069 2.370 1.00 92.94 99 THR A CA 1
ATOM 846 C C . THR A 1 99 ? 14.164 13.352 1.585 1.00 92.94 99 THR A C 1
ATOM 848 O O . THR A 1 99 ? 13.169 13.461 0.859 1.00 92.94 99 THR A O 1
ATOM 851 N N . ASN A 1 100 ? 15.100 14.306 1.671 1.00 95.31 100 ASN A N 1
ATOM 852 C CA . ASN A 1 100 ? 15.067 15.572 0.935 1.00 95.31 100 ASN A CA 1
ATOM 853 C C . ASN A 1 100 ? 15.328 15.374 -0.572 1.00 95.31 100 ASN A C 1
ATOM 855 O O . ASN A 1 100 ? 16.384 15.710 -1.099 1.00 95.31 100 ASN A O 1
ATOM 859 N N . MET A 1 101 ? 14.357 14.783 -1.260 1.00 95.44 101 MET A N 1
ATOM 860 C CA . MET A 1 101 ? 14.335 14.621 -2.710 1.00 95.44 101 MET A CA 1
ATOM 861 C C . MET A 1 101 ? 13.384 15.634 -3.343 1.00 95.44 101 MET A C 1
ATOM 863 O O . MET A 1 101 ? 12.418 16.099 -2.728 1.00 95.44 101 MET A O 1
ATOM 867 N N . THR A 1 102 ? 13.581 15.935 -4.619 1.00 96.81 102 THR A N 1
ATOM 868 C CA . THR A 1 102 ? 12.591 16.696 -5.381 1.00 96.81 102 THR A CA 1
ATOM 869 C C . THR A 1 102 ? 11.355 15.837 -5.668 1.00 96.81 102 THR A C 1
ATOM 871 O O . THR A 1 102 ? 11.397 14.602 -5.679 1.00 96.81 102 THR A O 1
ATOM 874 N N . ARG A 1 103 ? 10.221 16.485 -5.962 1.00 95.44 103 ARG A N 1
ATOM 875 C CA . ARG A 1 103 ? 8.992 15.788 -6.383 1.00 95.44 103 ARG A CA 1
ATOM 876 C C . ARG A 1 103 ? 9.232 14.878 -7.595 1.00 95.44 103 ARG A C 1
ATOM 878 O O . ARG A 1 103 ? 8.666 13.789 -7.665 1.00 95.44 103 ARG A O 1
ATOM 885 N N . GLN A 1 104 ? 10.067 15.319 -8.535 1.00 95.69 104 GLN A N 1
ATOM 886 C CA . GLN A 1 104 ? 10.389 14.562 -9.743 1.00 95.69 104 GLN A CA 1
ATOM 887 C C . GLN A 1 104 ? 11.194 13.302 -9.421 1.00 95.69 104 GLN A C 1
ATOM 889 O O . GLN A 1 104 ? 10.847 12.229 -9.906 1.00 95.69 104 GLN A O 1
ATOM 894 N N . GLN A 1 105 ? 12.207 13.409 -8.558 1.00 94.94 105 GLN A N 1
ATOM 895 C CA . GLN A 1 105 ? 13.002 12.261 -8.120 1.00 94.94 105 GLN A CA 1
ATOM 896 C C . GLN A 1 105 ? 12.134 11.210 -7.415 1.00 94.94 105 GLN A C 1
ATOM 898 O O . GLN A 1 105 ? 12.173 10.038 -7.791 1.00 94.94 105 GLN A O 1
ATOM 903 N N . ARG A 1 106 ? 11.269 11.629 -6.476 1.00 95.44 106 ARG A N 1
ATOM 904 C CA . ARG A 1 106 ? 10.312 10.722 -5.815 1.00 95.44 106 ARG A CA 1
ATOM 905 C C . ARG A 1 106 ? 9.385 10.029 -6.807 1.00 95.44 106 ARG A C 1
ATOM 907 O O . ARG A 1 106 ? 9.183 8.824 -6.716 1.00 95.44 106 ARG A O 1
ATOM 914 N N . SER A 1 107 ? 8.839 10.782 -7.763 1.00 94.94 107 SER A N 1
ATOM 915 C CA . SER A 1 107 ? 7.955 10.242 -8.802 1.00 94.94 107 SER A CA 1
ATOM 916 C C . SER A 1 107 ? 8.667 9.221 -9.691 1.00 94.94 107 SER A C 1
ATOM 918 O O . SER A 1 107 ? 8.108 8.176 -10.014 1.00 94.94 107 SER A O 1
ATOM 920 N N . THR A 1 108 ? 9.912 9.489 -10.080 1.00 93.69 108 THR A N 1
ATOM 921 C CA . THR A 1 108 ? 10.715 8.553 -10.872 1.00 93.69 108 THR A CA 1
ATOM 922 C C . THR A 1 108 ? 10.981 7.257 -10.109 1.00 93.69 108 THR A C 1
ATOM 924 O O . THR A 1 108 ? 10.679 6.190 -10.640 1.00 93.69 108 THR A O 1
ATOM 927 N N . LEU A 1 109 ? 11.423 7.336 -8.849 1.00 92.44 109 LEU A N 1
ATOM 928 C CA . LEU A 1 109 ? 11.638 6.150 -8.015 1.00 92.44 109 LEU A CA 1
ATOM 929 C C . LEU A 1 109 ? 10.346 5.362 -7.788 1.00 92.44 109 LEU A C 1
ATOM 931 O O . LEU A 1 109 ? 10.337 4.146 -7.958 1.00 92.44 109 LEU A O 1
ATOM 935 N N . ALA A 1 110 ? 9.239 6.036 -7.470 1.00 92.81 110 ALA A N 1
ATOM 936 C CA . ALA A 1 110 ? 7.945 5.381 -7.307 1.00 92.81 110 ALA A CA 1
ATOM 937 C C . ALA A 1 110 ? 7.524 4.636 -8.583 1.00 92.81 110 ALA A C 1
ATOM 939 O O . ALA A 1 110 ? 7.134 3.473 -8.516 1.00 92.81 110 ALA A O 1
ATOM 940 N N . ARG A 1 111 ? 7.665 5.263 -9.760 1.00 93.94 111 ARG A N 1
ATOM 941 C CA . ARG A 1 111 ? 7.333 4.630 -11.045 1.00 93.94 111 ARG A CA 1
ATOM 942 C C . ARG A 1 111 ? 8.211 3.418 -11.347 1.00 93.94 111 ARG A C 1
ATOM 944 O O . ARG A 1 111 ? 7.685 2.415 -11.817 1.00 93.94 111 ARG A O 1
ATOM 951 N N . MET A 1 112 ? 9.513 3.487 -11.070 1.00 91.94 112 MET A N 1
ATOM 952 C CA . MET A 1 112 ? 10.423 2.346 -11.244 1.00 91.94 112 MET A CA 1
ATOM 953 C C . MET A 1 112 ? 10.035 1.186 -10.328 1.00 91.94 112 MET A C 1
ATOM 955 O O . MET A 1 112 ? 9.894 0.053 -10.773 1.00 91.94 112 MET A O 1
ATOM 959 N N . ARG A 1 113 ? 9.776 1.472 -9.051 1.00 90.75 113 ARG A N 1
ATOM 960 C CA . ARG A 1 113 ? 9.407 0.453 -8.060 1.00 90.75 113 ARG A CA 1
ATOM 961 C C . ARG A 1 113 ? 8.066 -0.199 -8.398 1.00 90.75 113 ARG A C 1
ATOM 963 O O . ARG A 1 113 ? 7.944 -1.419 -8.336 1.00 90.75 113 ARG A O 1
ATOM 970 N N . CYS A 1 114 ? 7.088 0.595 -8.826 1.00 90.94 114 CYS A N 1
ATOM 971 C CA . CYS A 1 114 ? 5.762 0.113 -9.209 1.00 90.94 114 CYS A CA 1
ATOM 972 C C . CYS A 1 114 ? 5.701 -0.525 -10.611 1.00 90.94 114 CYS A C 1
ATOM 974 O O . CYS A 1 114 ? 4.630 -0.980 -11.019 1.00 90.94 114 CYS A O 1
ATOM 976 N N . GLY A 1 115 ? 6.808 -0.556 -11.362 1.00 90.94 115 GLY A N 1
ATOM 977 C CA . GLY A 1 115 ? 6.846 -1.111 -12.718 1.00 90.94 115 GLY A CA 1
ATOM 978 C C . GLY A 1 115 ? 6.015 -0.312 -13.729 1.00 90.94 115 GLY A C 1
ATOM 979 O O . GLY A 1 115 ? 5.431 -0.887 -14.647 1.00 90.94 115 GLY A O 1
ATOM 980 N N . THR A 1 116 ? 5.910 1.005 -13.536 1.00 93.38 116 THR A N 1
ATOM 981 C CA . THR A 1 116 ? 5.197 1.947 -14.420 1.00 93.38 116 THR A CA 1
ATOM 982 C C . THR A 1 116 ? 6.135 2.971 -15.061 1.00 93.38 116 THR A C 1
ATOM 984 O O . THR A 1 116 ? 5.679 3.962 -15.634 1.00 93.38 116 THR A O 1
ATOM 987 N N . PHE A 1 117 ? 7.448 2.803 -14.904 1.00 94.38 117 PHE A N 1
ATOM 988 C CA . PHE A 1 117 ? 8.428 3.621 -15.608 1.00 94.38 117 PHE A CA 1
ATOM 989 C C . PHE A 1 117 ? 8.407 3.250 -17.104 1.00 94.38 117 PHE A C 1
ATOM 991 O O . PHE A 1 117 ? 8.208 2.075 -17.418 1.00 94.38 117 PHE A O 1
ATOM 998 N N . PRO A 1 118 ? 8.539 4.216 -18.035 1.00 94.19 118 PRO A N 1
ATOM 999 C CA . PRO A 1 118 ? 8.322 3.988 -19.466 1.00 94.19 118 PRO A CA 1
ATOM 1000 C C . PRO A 1 118 ? 9.513 3.280 -20.141 1.00 94.19 118 PRO A C 1
ATOM 1002 O O . PRO A 1 118 ? 10.077 3.794 -21.098 1.00 94.19 118 PRO A O 1
ATOM 1005 N N . LEU A 1 119 ? 9.878 2.102 -19.639 1.00 94.94 119 LEU A N 1
ATOM 1006 C CA . LEU A 1 119 ? 10.837 1.180 -20.253 1.00 94.94 119 LEU A CA 1
ATOM 1007 C C . LEU A 1 119 ? 10.130 0.310 -21.294 1.00 94.94 119 LEU A C 1
ATOM 1009 O O . LEU A 1 119 ? 8.914 0.096 -21.195 1.00 94.94 119 LEU A O 1
ATOM 1013 N N . GLU A 1 120 ? 10.856 -0.273 -22.248 1.00 95.19 120 GLU A N 1
ATOM 1014 C CA . GLU A 1 120 ? 10.268 -1.194 -23.225 1.00 95.19 120 GLU A CA 1
ATOM 1015 C C . GLU A 1 120 ? 9.595 -2.397 -22.556 1.00 95.19 120 GLU A C 1
ATOM 1017 O O . GLU A 1 120 ? 8.592 -2.880 -23.089 1.00 95.19 120 GLU A O 1
ATOM 1022 N N . LEU A 1 121 ? 10.012 -2.821 -21.354 1.00 93.81 121 LEU A N 1
ATOM 1023 C CA . LEU A 1 121 ? 9.287 -3.846 -20.601 1.00 93.81 121 LEU A CA 1
ATOM 1024 C C . LEU A 1 121 ? 7.828 -3.459 -20.297 1.00 93.81 121 LEU A C 1
ATOM 1026 O O . LEU A 1 121 ? 6.956 -4.330 -20.360 1.00 93.81 121 LEU A O 1
ATOM 1030 N N . GLU A 1 122 ? 7.524 -2.187 -20.025 1.00 94.75 122 GLU A N 1
ATOM 1031 C CA . GLU A 1 122 ? 6.149 -1.708 -19.803 1.00 94.75 122 GLU A CA 1
ATOM 1032 C C . GLU A 1 122 ? 5.508 -1.181 -21.097 1.00 94.75 122 GLU A C 1
ATOM 1034 O O . GLU A 1 122 ? 4.370 -1.533 -21.408 1.00 94.75 122 GLU A O 1
ATOM 1039 N N . LEU A 1 123 ? 6.224 -0.404 -21.911 1.00 95.00 123 LEU A N 1
ATOM 1040 C CA . LEU A 1 123 ? 5.698 0.138 -23.170 1.00 95.00 123 LEU A CA 1
ATOM 1041 C C . LEU A 1 123 ? 5.397 -0.961 -24.198 1.00 95.00 123 LEU A C 1
ATOM 1043 O O . LEU A 1 123 ? 4.408 -0.888 -24.928 1.00 95.00 123 LEU A O 1
ATOM 1047 N N . GLY A 1 124 ? 6.241 -1.990 -24.272 1.00 94.81 124 GLY A N 1
ATOM 1048 C CA . GLY A 1 124 ? 6.041 -3.149 -25.137 1.00 94.81 124 GLY A CA 1
ATOM 1049 C C . GLY A 1 124 ? 4.852 -4.005 -24.702 1.00 94.81 124 GLY A C 1
ATOM 1050 O O . GLY A 1 124 ? 4.221 -4.639 -25.545 1.00 94.81 124 GLY A O 1
ATOM 1051 N N . ARG A 1 125 ? 4.469 -3.966 -23.416 1.00 93.75 125 ARG A N 1
ATOM 1052 C CA . ARG A 1 125 ? 3.261 -4.634 -22.907 1.00 93.75 125 ARG A CA 1
ATOM 1053 C C . ARG A 1 125 ? 1.996 -4.066 -23.543 1.00 93.75 125 ARG A C 1
ATOM 1055 O O . ARG A 1 125 ? 1.148 -4.839 -23.969 1.00 93.75 125 ARG A O 1
ATOM 1062 N N . TYR A 1 126 ? 1.887 -2.739 -23.639 1.00 94.44 126 TYR A N 1
ATOM 1063 C CA . TYR A 1 126 ? 0.753 -2.079 -24.301 1.00 94.44 126 TYR A CA 1
ATOM 1064 C C . TYR A 1 126 ? 0.697 -2.362 -25.807 1.00 94.44 126 TYR A C 1
ATOM 1066 O O . TYR A 1 126 ? -0.372 -2.300 -26.400 1.00 94.44 126 TYR A O 1
ATOM 1074 N N . ARG A 1 127 ? 1.835 -2.722 -26.411 1.00 96.25 127 ARG A N 1
ATOM 1075 C CA . ARG A 1 127 ? 1.945 -3.150 -27.813 1.00 96.25 127 ARG A CA 1
ATOM 1076 C C . ARG A 1 127 ? 1.753 -4.659 -28.021 1.00 96.25 127 ARG A C 1
ATOM 1078 O O . ARG A 1 127 ? 1.876 -5.122 -29.147 1.00 96.25 127 ARG A O 1
ATOM 1085 N N . GLY A 1 128 ? 1.511 -5.440 -26.965 1.00 95.25 128 GLY A N 1
ATOM 1086 C CA . GLY A 1 128 ? 1.375 -6.899 -27.065 1.00 95.25 128 GLY A CA 1
ATOM 1087 C C . GLY A 1 128 ? 2.682 -7.648 -27.365 1.00 95.25 128 GLY A C 1
ATOM 1088 O O . GLY A 1 128 ? 2.651 -8.821 -27.723 1.00 95.25 128 GLY A O 1
ATOM 1089 N N . ILE A 1 129 ? 3.843 -7.004 -27.208 1.00 95.75 129 ILE A N 1
ATOM 1090 C CA . ILE A 1 129 ? 5.148 -7.632 -27.449 1.00 95.75 129 ILE A CA 1
ATOM 1091 C C . ILE A 1 129 ? 5.438 -8.623 -26.303 1.00 95.75 129 ILE A C 1
ATOM 1093 O O . ILE A 1 129 ? 5.293 -8.243 -25.132 1.00 95.75 129 ILE A O 1
ATOM 1097 N N . PRO A 1 130 ? 5.863 -9.872 -26.579 1.00 95.00 130 PRO A N 1
ATOM 1098 C CA . PRO A 1 130 ? 6.295 -10.820 -25.546 1.00 95.00 130 PRO A CA 1
ATOM 1099 C C . PRO A 1 130 ? 7.413 -10.248 -24.666 1.00 95.00 130 PRO A C 1
ATOM 1101 O O . PRO A 1 130 ? 8.280 -9.545 -25.172 1.00 95.00 130 PRO A O 1
ATOM 1104 N N . SER A 1 131 ? 7.418 -10.530 -23.357 1.00 91.81 131 SER A N 1
ATOM 1105 C CA . SER A 1 131 ? 8.382 -9.937 -22.405 1.00 91.81 131 SER A CA 1
ATOM 1106 C C . SER A 1 131 ? 9.844 -10.148 -22.810 1.00 91.81 131 SER A C 1
ATOM 1108 O O . SER A 1 131 ? 10.632 -9.214 -22.738 1.00 91.81 131 SER A O 1
ATOM 1110 N N . ASN A 1 132 ? 10.178 -11.335 -23.318 1.00 94.25 132 ASN A N 1
ATOM 1111 C CA . ASN A 1 132 ? 11.508 -11.699 -23.817 1.00 94.25 132 ASN A CA 1
ATOM 1112 C C . ASN A 1 132 ? 11.902 -11.033 -25.150 1.00 94.25 132 ASN A C 1
ATOM 1114 O O . ASN A 1 132 ? 12.990 -11.290 -25.650 1.00 94.25 132 ASN A O 1
ATOM 1118 N N . ARG A 1 133 ? 11.022 -10.221 -25.747 1.00 94.62 133 ARG A N 1
ATOM 1119 C CA . ARG A 1 133 ? 11.266 -9.462 -26.985 1.00 94.62 133 ARG A CA 1
ATOM 1120 C C . ARG A 1 133 ? 11.170 -7.947 -26.790 1.00 94.62 133 ARG A C 1
ATOM 1122 O O . ARG A 1 133 ? 11.174 -7.195 -27.761 1.00 94.62 133 ARG A O 1
ATOM 1129 N N . ARG A 1 134 ? 11.032 -7.482 -25.546 1.00 95.00 134 ARG A N 1
ATOM 1130 C CA . ARG A 1 134 ? 10.943 -6.054 -25.205 1.00 95.00 134 ARG A CA 1
ATOM 1131 C C . ARG A 1 134 ? 12.342 -5.476 -25.034 1.00 95.00 134 ARG A C 1
ATOM 1133 O O . ARG A 1 134 ? 12.768 -5.193 -23.919 1.00 95.00 134 ARG A O 1
ATOM 1140 N N . PHE A 1 135 ? 13.065 -5.393 -26.143 1.00 95.62 135 PHE A N 1
ATOM 1141 C CA . PHE A 1 135 ? 14.472 -5.014 -26.144 1.00 95.62 135 PHE A CA 1
ATOM 1142 C C . PHE A 1 135 ? 14.679 -3.519 -25.937 1.00 95.62 135 PHE A C 1
ATOM 1144 O O . PHE A 1 135 ? 13.886 -2.709 -26.418 1.00 95.62 135 PHE A O 1
ATOM 1151 N N . CYS A 1 136 ? 15.773 -3.171 -25.268 1.00 95.06 136 CYS A N 1
ATOM 1152 C CA . CYS A 1 136 ? 16.221 -1.798 -25.124 1.00 95.06 136 CYS A CA 1
ATOM 1153 C C . CYS A 1 136 ? 16.546 -1.200 -26.489 1.00 95.06 136 CYS A C 1
ATOM 1155 O O . CYS A 1 136 ? 17.240 -1.796 -27.311 1.00 95.06 136 CYS A O 1
ATOM 1157 N N . LYS A 1 137 ? 16.027 0.004 -26.726 1.00 91.88 137 LYS A N 1
ATOM 1158 C CA . LYS A 1 137 ? 16.260 0.756 -27.967 1.00 91.88 137 LYS A CA 1
ATOM 1159 C C . LYS A 1 137 ? 17.493 1.654 -27.902 1.00 91.88 137 LYS A C 1
ATOM 1161 O O . LYS A 1 137 ? 17.882 2.202 -28.928 1.00 91.88 137 LYS A O 1
ATOM 1166 N N . VAL A 1 138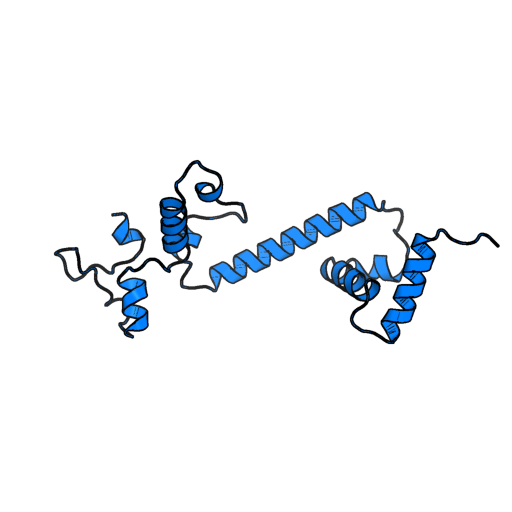 ? 18.054 1.839 -26.708 1.00 90.75 138 VAL A N 1
ATOM 1167 C CA . VAL A 1 138 ? 19.213 2.706 -26.459 1.00 90.75 138 VAL A CA 1
ATOM 1168 C C . VAL A 1 138 ? 20.517 1.916 -26.555 1.00 90.75 138 VAL A C 1
ATOM 1170 O O . VAL A 1 138 ? 21.508 2.424 -27.071 1.00 90.75 138 VAL A O 1
ATOM 1173 N N . CYS A 1 139 ? 20.520 0.666 -26.092 1.00 89.50 139 CYS A N 1
ATOM 1174 C CA . CYS A 1 139 ? 21.690 -0.199 -26.165 1.00 89.50 139 CYS A CA 1
ATOM 1175 C C . CYS A 1 139 ? 21.940 -0.699 -27.593 1.00 89.50 139 CYS A C 1
ATOM 1177 O O . CYS A 1 139 ? 21.016 -1.009 -28.345 1.00 89.50 139 CYS A O 1
ATOM 1179 N N . ASN A 1 140 ? 23.219 -0.834 -27.951 1.00 84.19 140 ASN A N 1
ATOM 1180 C CA . ASN A 1 140 ? 23.627 -1.291 -29.283 1.00 84.19 140 ASN A CA 1
ATOM 1181 C C . ASN A 1 140 ? 23.446 -2.801 -29.504 1.00 84.19 140 ASN A C 1
ATOM 1183 O O . ASN A 1 140 ? 23.493 -3.251 -30.647 1.00 84.19 140 ASN A O 1
ATOM 1187 N N . ASP A 1 141 ? 23.241 -3.580 -28.439 1.00 82.69 141 ASP A N 1
ATOM 1188 C CA . ASP A 1 141 ? 23.146 -5.039 -28.516 1.00 82.69 141 ASP A CA 1
ATOM 1189 C C . ASP A 1 141 ? 21.846 -5.538 -29.175 1.00 82.69 141 ASP A C 1
ATOM 1191 O O . ASP A 1 141 ? 21.831 -6.628 -29.741 1.00 82.69 141 ASP A O 1
ATOM 1195 N N . LYS A 1 142 ? 20.771 -4.733 -29.151 1.00 79.50 142 LYS A N 1
ATOM 1196 C CA . LYS A 1 142 ? 19.422 -5.043 -29.669 1.00 79.50 142 LYS A CA 1
ATOM 1197 C C . LYS A 1 142 ? 18.831 -6.377 -29.189 1.00 79.50 142 LYS A C 1
ATOM 1199 O O . LYS A 1 142 ? 17.879 -6.873 -29.793 1.00 79.50 142 LYS A O 1
ATOM 1204 N N . VAL A 1 143 ? 19.368 -6.949 -28.114 1.00 89.56 143 VAL A N 1
ATOM 1205 C CA . VAL A 1 143 ? 18.958 -8.254 -27.571 1.00 89.56 143 VAL A CA 1
ATOM 1206 C C . VAL A 1 143 ? 18.666 -8.199 -26.076 1.00 89.56 143 VAL A C 1
ATOM 1208 O O . VAL A 1 143 ? 17.962 -9.071 -25.564 1.00 89.56 143 VAL A O 1
ATOM 1211 N N . SER A 1 144 ? 19.145 -7.175 -25.369 1.00 93.31 144 SER A N 1
ATOM 1212 C CA . SER A 1 144 ? 18.875 -7.005 -23.943 1.00 93.31 144 SER A CA 1
ATOM 1213 C C . SER A 1 144 ? 17.455 -6.501 -23.713 1.00 93.31 144 SER A C 1
ATOM 1215 O O . SER A 1 144 ? 17.037 -5.502 -24.294 1.00 93.31 144 SER A O 1
ATOM 1217 N N . VAL A 1 145 ? 16.691 -7.191 -22.863 1.00 94.44 145 VAL A N 1
ATOM 1218 C CA . VAL A 1 145 ? 15.347 -6.754 -22.450 1.00 94.44 145 VAL A CA 1
ATOM 1219 C C . VAL A 1 145 ? 15.465 -5.518 -21.555 1.00 94.44 145 VAL A C 1
ATOM 1221 O O . VAL A 1 145 ? 16.221 -5.528 -20.590 1.00 94.44 145 VAL A O 1
ATOM 1224 N N . GLU A 1 146 ? 14.695 -4.467 -21.846 1.00 94.38 146 GLU A N 1
ATOM 1225 C CA . GLU A 1 146 ? 14.739 -3.215 -21.080 1.00 94.38 146 GLU A CA 1
ATOM 1226 C C . GLU A 1 146 ? 13.844 -3.285 -19.841 1.00 94.38 146 GLU A C 1
ATOM 1228 O O . GLU A 1 146 ? 12.696 -2.831 -19.844 1.00 94.38 146 GLU A O 1
ATOM 1233 N N . ASP A 1 147 ? 14.365 -3.882 -18.776 1.00 91.81 147 ASP A N 1
ATOM 1234 C CA . ASP A 1 147 ? 13.750 -3.876 -17.454 1.00 91.81 147 ASP A CA 1
ATOM 1235 C C . ASP A 1 147 ? 14.424 -2.871 -16.506 1.00 91.81 147 ASP A C 1
ATOM 1237 O O . ASP A 1 147 ? 15.363 -2.162 -16.867 1.00 91.81 147 ASP A O 1
ATOM 1241 N N . GLU A 1 148 ? 13.924 -2.769 -15.273 1.00 91.56 148 GLU A N 1
ATOM 1242 C CA . GLU A 1 148 ? 14.490 -1.845 -14.291 1.00 91.56 148 GLU A CA 1
ATOM 1243 C C . GLU A 1 148 ? 15.945 -2.176 -13.939 1.00 91.56 148 GLU A C 1
ATOM 1245 O O . GLU A 1 148 ? 16.691 -1.262 -13.611 1.00 91.56 148 GLU A O 1
ATOM 1250 N N . LYS A 1 149 ? 16.364 -3.448 -14.000 1.00 88.06 149 LYS A N 1
ATOM 1251 C CA . LYS A 1 149 ? 17.753 -3.831 -13.713 1.00 88.06 149 LYS A CA 1
ATOM 1252 C C . LYS A 1 149 ? 18.671 -3.362 -14.832 1.00 88.06 149 LYS A C 1
ATOM 1254 O O . LYS A 1 149 ? 19.693 -2.758 -14.539 1.00 88.06 149 LYS A O 1
ATOM 1259 N N . HIS A 1 150 ? 18.266 -3.588 -16.080 1.00 91.25 150 HIS A N 1
ATOM 1260 C CA . HIS A 1 150 ? 18.968 -3.108 -17.263 1.00 91.25 150 HIS A CA 1
ATOM 1261 C C . HIS A 1 150 ? 19.082 -1.579 -17.282 1.00 91.25 150 HIS A C 1
ATOM 1263 O O . HIS A 1 150 ? 20.110 -1.040 -17.661 1.00 91.25 150 HIS A O 1
ATOM 1269 N N . PHE A 1 151 ? 18.053 -0.861 -16.826 1.00 90.62 151 PHE A N 1
ATOM 1270 C CA . PHE A 1 151 ? 18.106 0.600 -16.735 1.00 90.62 151 PHE A CA 1
ATOM 1271 C C . PHE A 1 151 ? 19.176 1.115 -15.747 1.00 90.62 151 PHE A C 1
ATOM 1273 O O . PHE A 1 151 ? 19.667 2.231 -15.909 1.00 90.62 151 PHE A O 1
ATOM 1280 N N . PHE A 1 152 ? 19.516 0.339 -14.711 1.00 84.75 152 PHE A N 1
ATOM 1281 C CA . PHE A 1 152 ? 20.526 0.706 -13.708 1.00 84.75 152 PHE A CA 1
ATOM 1282 C C . PHE A 1 152 ? 21.927 0.135 -13.981 1.00 84.75 152 PHE A C 1
ATOM 1284 O O . PHE A 1 152 ? 22.851 0.493 -13.248 1.00 84.75 152 PHE A O 1
ATOM 1291 N N . SER A 1 153 ? 22.080 -0.754 -14.967 1.00 78.88 153 SER A N 1
ATOM 1292 C CA . SER A 1 153 ? 23.364 -1.345 -15.374 1.00 78.88 153 SER A CA 1
ATOM 1293 C C . SER A 1 153 ? 24.040 -0.526 -16.461 1.00 78.88 153 SER A C 1
ATOM 1295 O O . SER A 1 153 ? 25.251 -0.261 -16.316 1.00 78.88 153 SER A O 1
#

Organism: Mytilus edulis (NCBI:txid6550)

Foldseek 3Di:
DPDDDPVVVVLVVQVVVCVVDVDTPNNVVCVLCVLLVNNVVVVVVHVVPDDPVRVVVSSVVSVVVVVFVVVVVVLVPDPLQPQLVVVDDDPDDDPLVVDPDDPVSSVQVVCLNSNNHPQLCNVV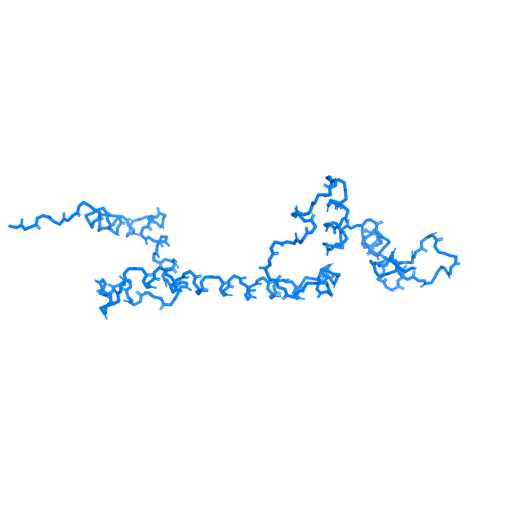VVVVHPQQQSAGPPDPVSRHRGHSVVVVD

Radius of gyration: 25.26 Å; chains: 1; bounding box: 56×30×70 Å

Sequence (153 aa):
MHVGRIPNRIFQWDSTLSEKYKKTWYNELKSVMEKCELLELFNNNYTNGLSVKFIANYSELLLRQKHHDKWKLDIMNMPKLRTFRCLETNFETQQYITTNMTRQQRSTLARMRCGTFPLELELGRYRGIPSNRRFCKVCNDKVSVEDEKHFFS